Protein AF-A0A0B1T711-F1 (afdb_monomer_lite)

pLDDT: mean 72.17, std 12.18, range [35.22, 88.81]

Organism: Oesophagostomum dentatum (NCBI:txid61180)

Secondary structure (DSSP, 8-state):
----STHHHHHHHHHHHHHHHHHHHHHHHHTT-TT-TTSHHHHHHHHHHHHHHHHHHH-S--HH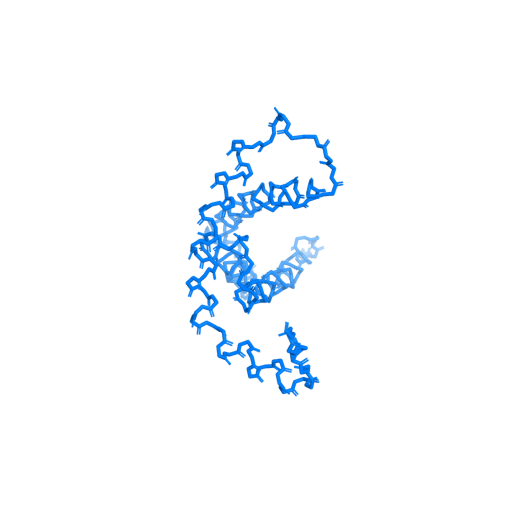HHHHHHHHHHHHHHHHHHHHHHHHHHGGGGS--TTSSTTHHHHHHHHHHHHHHHHHHHHHHHHHHHHHHTT-------

Structure (mmCIF, N/CA/C/O backbone):
data_AF-A0A0B1T711-F1
#
_entry.id   AF-A0A0B1T711-F1
#
loop_
_atom_site.group_PDB
_atom_site.id
_atom_site.type_symbol
_atom_site.label_atom_id
_atom_site.label_alt_id
_atom_site.label_comp_id
_atom_site.label_asym_id
_atom_site.label_entity_id
_atom_site.label_seq_id
_atom_site.pdbx_PDB_ins_code
_atom_site.Cartn_x
_atom_site.Cartn_y
_atom_site.Cartn_z
_atom_site.occupancy
_atom_site.B_iso_or_equiv
_atom_site.auth_seq_id
_atom_site.auth_comp_id
_atom_site.auth_asym_id
_atom_site.auth_atom_id
_atom_site.pdbx_PDB_model_num
ATOM 1 N N . MET A 1 1 ? 25.830 11.240 -26.027 1.00 40.38 1 MET A N 1
ATOM 2 C CA . MET A 1 1 ? 24.436 11.641 -25.734 1.00 40.38 1 MET A CA 1
ATOM 3 C C . MET A 1 1 ? 24.199 11.448 -24.248 1.00 40.38 1 MET A C 1
ATOM 5 O O . MET A 1 1 ? 24.183 10.312 -23.793 1.00 40.38 1 MET A O 1
ATOM 9 N N . GLY A 1 2 ? 24.139 12.541 -23.484 1.00 48.44 2 GLY A N 1
ATOM 10 C CA . GLY A 1 2 ? 23.921 12.488 -22.039 1.00 48.44 2 GLY A CA 1
ATOM 11 C C . GLY A 1 2 ? 22.526 11.953 -21.735 1.00 48.44 2 GLY A C 1
ATOM 12 O O . GLY A 1 2 ? 21.541 12.660 -21.916 1.00 48.44 2 GLY A O 1
ATOM 13 N N . GLN A 1 3 ? 22.443 10.701 -21.286 1.00 50.41 3 GLN A N 1
ATOM 14 C CA . GLN A 1 3 ? 21.246 10.102 -20.684 1.00 50.41 3 GLN A CA 1
ATOM 15 C C . GLN A 1 3 ? 21.008 10.672 -19.274 1.00 50.41 3 GLN A C 1
ATOM 17 O O . GLN A 1 3 ? 20.887 9.941 -18.300 1.00 50.41 3 GLN A O 1
ATOM 22 N N . SER A 1 4 ? 20.995 11.991 -19.141 1.00 52.28 4 SER A N 1
ATOM 23 C CA . SER A 1 4 ? 20.735 12.700 -17.890 1.00 52.28 4 SER A CA 1
ATOM 24 C C . SER A 1 4 ? 19.505 13.571 -18.102 1.00 52.28 4 SER A C 1
ATOM 26 O O . SER A 1 4 ? 19.595 14.789 -18.217 1.00 52.28 4 SER A O 1
ATOM 28 N N . GLY A 1 5 ? 18.360 12.907 -18.261 1.00 64.31 5 GLY A N 1
ATOM 29 C CA . GLY A 1 5 ? 17.042 13.537 -18.233 1.00 64.31 5 GLY A CA 1
ATOM 30 C C . GLY A 1 5 ? 16.379 13.362 -16.860 1.00 64.31 5 GLY A C 1
ATOM 31 O O . GLY A 1 5 ? 16.797 12.486 -16.099 1.00 64.31 5 GLY A O 1
ATOM 32 N N . PRO A 1 6 ? 15.313 14.126 -16.552 1.00 62.41 6 PRO A N 1
ATOM 33 C CA . PRO A 1 6 ? 14.578 14.029 -15.282 1.00 62.41 6 PRO A CA 1
ATOM 34 C C . PRO A 1 6 ? 14.023 12.620 -15.012 1.00 62.41 6 PRO A C 1
ATOM 36 O O . PRO A 1 6 ? 13.872 12.225 -13.861 1.00 62.41 6 PRO A O 1
ATOM 39 N N . LEU A 1 7 ? 13.812 11.827 -16.069 1.00 64.88 7 LEU A N 1
ATOM 40 C CA . LEU A 1 7 ? 13.369 10.434 -16.003 1.00 64.88 7 LEU A CA 1
ATOM 41 C C . LEU A 1 7 ? 14.304 9.543 -15.160 1.00 64.88 7 LEU A C 1
ATOM 43 O O . LEU A 1 7 ? 13.842 8.680 -14.425 1.00 64.88 7 LEU A O 1
ATOM 47 N N . TRP A 1 8 ? 15.618 9.793 -15.205 1.00 63.53 8 TRP A N 1
ATOM 48 C CA . TRP A 1 8 ? 16.607 9.030 -14.431 1.00 63.53 8 TRP A CA 1
ATOM 49 C C . TRP A 1 8 ? 16.580 9.354 -12.933 1.00 63.53 8 TRP A C 1
ATOM 51 O O . TRP A 1 8 ? 16.991 8.530 -12.122 1.00 63.53 8 TRP A O 1
ATOM 61 N N . SER A 1 9 ? 16.066 10.531 -12.561 1.00 71.62 9 SER A N 1
ATOM 62 C CA . SER A 1 9 ? 15.843 10.899 -11.161 1.00 71.62 9 SER A CA 1
ATOM 63 C C . SER A 1 9 ? 14.518 10.356 -10.618 1.00 71.62 9 SER A C 1
ATOM 65 O O . SER A 1 9 ? 14.360 10.283 -9.400 1.00 71.62 9 SER A O 1
ATOM 67 N N . LEU A 1 10 ? 13.568 9.984 -11.484 1.00 76.56 10 LEU A N 1
ATOM 68 C CA . LEU A 1 10 ? 12.248 9.509 -11.061 1.00 76.56 10 LEU A CA 1
ATOM 69 C C . LEU A 1 10 ? 12.288 8.090 -10.483 1.00 76.56 10 LEU A C 1
ATOM 71 O O . LEU A 1 10 ? 11.618 7.831 -9.493 1.00 76.56 10 LEU A O 1
ATOM 75 N N . TYR A 1 11 ? 13.094 7.185 -11.040 1.00 78.94 11 TYR A N 1
ATOM 76 C CA . TYR A 1 11 ? 13.183 5.798 -10.562 1.00 78.94 11 TYR A CA 1
ATOM 77 C C . TYR A 1 11 ? 13.665 5.637 -9.107 1.00 78.94 11 TYR A C 1
ATOM 79 O O . TYR A 1 11 ? 13.031 4.896 -8.355 1.00 78.94 11 TYR A O 1
ATOM 87 N N . PRO A 1 12 ? 14.731 6.322 -8.644 1.00 82.50 12 PRO A N 1
ATOM 88 C CA . PRO A 1 12 ? 15.103 6.272 -7.230 1.00 82.50 12 PRO A CA 1
ATOM 89 C C . PRO A 1 12 ? 14.068 6.957 -6.326 1.00 82.50 12 PRO A C 1
ATOM 91 O O . PRO A 1 12 ? 13.868 6.521 -5.196 1.00 82.50 12 PRO A O 1
ATOM 94 N N . LEU A 1 13 ? 13.368 7.987 -6.815 1.00 84.94 13 LEU A N 1
ATOM 95 C CA . LEU A 1 13 ? 12.259 8.603 -6.083 1.00 84.94 13 LEU A CA 1
ATOM 96 C C . LEU A 1 13 ? 11.086 7.619 -5.924 1.00 84.94 13 LEU A C 1
ATOM 98 O O . LEU A 1 13 ? 10.542 7.489 -4.829 1.00 84.94 13 LEU A O 1
ATOM 102 N N . LEU A 1 14 ? 10.744 6.886 -6.987 1.00 84.75 14 LEU A N 1
ATOM 103 C CA . LEU A 1 14 ? 9.729 5.833 -6.975 1.00 84.75 14 LEU A CA 1
ATOM 104 C C . LEU A 1 14 ? 10.069 4.749 -5.946 1.00 84.75 14 LEU A C 1
ATOM 106 O O . LEU A 1 14 ? 9.194 4.343 -5.189 1.00 84.75 14 LEU A O 1
ATOM 110 N N . ALA A 1 15 ? 11.339 4.340 -5.856 1.00 86.62 15 ALA A N 1
ATOM 111 C CA . ALA A 1 15 ? 11.790 3.380 -4.849 1.00 86.62 15 ALA A CA 1
ATOM 112 C C . ALA A 1 15 ? 11.538 3.881 -3.415 1.00 86.62 15 ALA A C 1
ATOM 114 O O . ALA A 1 15 ? 11.048 3.131 -2.573 1.00 86.62 15 ALA A O 1
ATOM 115 N N . ILE A 1 16 ? 11.840 5.155 -3.135 1.00 88.19 16 ILE A N 1
ATOM 116 C CA . ILE A 1 16 ? 11.613 5.760 -1.813 1.00 88.19 16 ILE A CA 1
ATOM 117 C C . ILE A 1 16 ? 10.116 5.797 -1.489 1.00 88.19 16 ILE A C 1
ATOM 119 O O . ILE A 1 16 ? 9.717 5.397 -0.398 1.00 88.19 16 ILE A O 1
ATOM 123 N N . ILE A 1 17 ? 9.283 6.236 -2.435 1.00 88.81 17 ILE A N 1
ATOM 124 C CA . ILE A 1 17 ? 7.828 6.307 -2.249 1.00 88.81 17 ILE A CA 1
ATOM 125 C C . ILE A 1 17 ? 7.250 4.908 -2.012 1.00 88.81 17 ILE A C 1
ATOM 127 O O . ILE A 1 17 ? 6.487 4.722 -1.067 1.00 88.81 17 ILE A O 1
ATOM 131 N N . ALA A 1 18 ? 7.666 3.917 -2.801 1.00 87.19 18 ALA A N 1
ATOM 132 C CA . ALA A 1 18 ? 7.218 2.536 -2.663 1.00 87.19 18 ALA A CA 1
ATOM 133 C C . ALA A 1 18 ? 7.655 1.907 -1.326 1.00 87.19 18 ALA A C 1
ATOM 135 O O . ALA A 1 18 ? 6.880 1.174 -0.712 1.00 87.19 18 ALA A O 1
ATOM 136 N N . LEU A 1 19 ? 8.854 2.236 -0.819 1.00 87.75 19 LEU A N 1
ATOM 137 C CA . LEU A 1 19 ? 9.275 1.858 0.537 1.00 87.75 19 LEU A CA 1
ATOM 138 C C . LEU A 1 19 ? 8.365 2.485 1.597 1.00 87.75 19 LEU A C 1
ATOM 140 O O . LEU A 1 19 ? 7.905 1.788 2.501 1.00 87.75 19 LEU A O 1
ATOM 144 N N . CYS A 1 20 ? 8.094 3.788 1.498 1.00 87.50 20 CYS A N 1
ATOM 145 C CA . CYS A 1 20 ? 7.203 4.475 2.429 1.00 87.50 20 CYS A CA 1
ATOM 146 C C . CYS A 1 20 ? 5.793 3.874 2.408 1.00 87.50 20 CYS A C 1
ATOM 148 O O . CYS A 1 20 ? 5.212 3.655 3.469 1.00 87.50 20 CYS A O 1
ATOM 150 N N . GLU A 1 21 ? 5.263 3.565 1.227 1.00 85.56 21 GLU A N 1
ATOM 151 C CA . GLU A 1 21 ? 3.955 2.934 1.063 1.00 85.56 21 GLU A CA 1
ATOM 152 C C . GLU A 1 21 ? 3.923 1.525 1.668 1.00 85.56 21 GLU A C 1
ATOM 154 O O . GLU A 1 21 ? 2.993 1.186 2.399 1.00 85.56 21 GLU A O 1
ATOM 159 N N . PHE A 1 22 ? 4.982 0.740 1.463 1.00 87.25 22 PHE A N 1
ATOM 160 C CA . PHE A 1 22 ? 5.132 -0.581 2.064 1.00 87.25 22 PHE A CA 1
ATOM 161 C C . PHE A 1 22 ? 5.135 -0.522 3.601 1.00 87.25 22 PHE A C 1
ATOM 163 O O . PHE A 1 22 ? 4.382 -1.252 4.249 1.00 87.25 22 PHE A O 1
ATOM 170 N N . PHE A 1 23 ? 5.920 0.381 4.203 1.00 85.75 23 PHE A N 1
ATOM 171 C CA . PHE A 1 23 ? 5.931 0.568 5.659 1.00 85.75 23 PHE A CA 1
ATOM 172 C C . PHE A 1 23 ? 4.597 1.092 6.188 1.00 85.75 23 PHE A C 1
ATOM 174 O O . PHE A 1 23 ? 4.123 0.618 7.220 1.00 85.75 23 PHE A O 1
ATOM 181 N N . CYS A 1 24 ? 3.966 2.028 5.476 1.00 82.81 24 CYS A N 1
ATOM 182 C CA . CYS A 1 24 ? 2.635 2.516 5.815 1.00 82.81 24 CYS A CA 1
ATOM 183 C C . CYS A 1 24 ? 1.621 1.363 5.815 1.00 82.81 24 CYS A C 1
ATOM 185 O O . CYS A 1 24 ? 0.826 1.241 6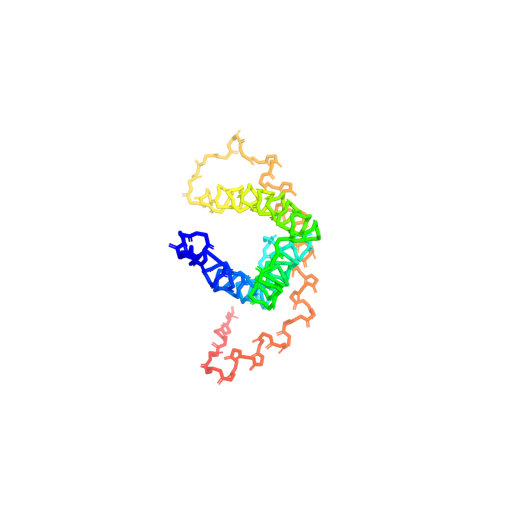.747 1.00 82.81 24 CYS A O 1
ATOM 187 N N . GLY A 1 25 ? 1.716 0.460 4.836 1.00 80.06 25 GLY A N 1
ATOM 188 C CA . GLY A 1 25 ? 0.922 -0.760 4.769 1.00 80.06 25 GLY A CA 1
ATOM 189 C C . GLY A 1 25 ? 1.141 -1.704 5.955 1.00 80.06 25 GLY A C 1
ATOM 190 O O . GLY A 1 25 ? 0.176 -2.189 6.545 1.00 80.06 25 GLY A O 1
ATOM 191 N N . ILE A 1 26 ? 2.396 -1.914 6.371 1.00 81.00 26 ILE A N 1
ATOM 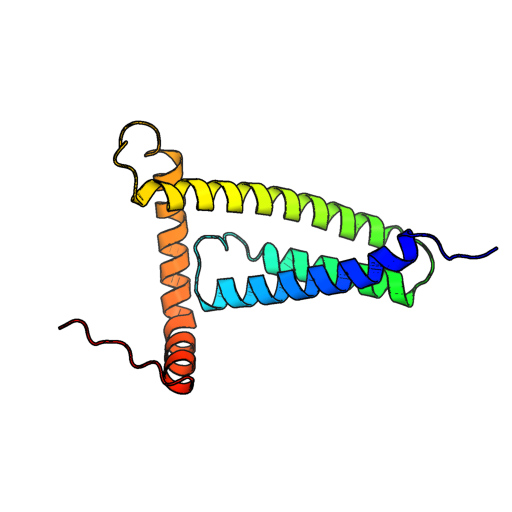192 C CA . ILE A 1 26 ? 2.721 -2.706 7.571 1.00 81.00 26 ILE A CA 1
ATOM 193 C C . ILE A 1 26 ? 2.115 -2.077 8.826 1.00 81.00 26 ILE A C 1
ATOM 195 O O . ILE A 1 26 ? 1.527 -2.784 9.639 1.00 81.00 26 ILE A O 1
ATOM 199 N N . VAL A 1 27 ? 2.243 -0.760 8.992 1.00 78.75 27 VAL A N 1
ATOM 200 C CA . VAL A 1 27 ? 1.675 -0.035 10.136 1.00 78.75 27 VAL A CA 1
ATOM 201 C C . VAL A 1 27 ? 0.152 -0.183 10.155 1.00 78.75 27 VAL A C 1
ATOM 203 O O . VAL A 1 27 ? -0.414 -0.500 11.196 1.00 78.75 27 VAL A O 1
ATOM 206 N N . HIS A 1 28 ? -0.516 -0.049 9.009 1.00 76.06 28 HIS A N 1
ATOM 207 C CA . HIS A 1 28 ? -1.966 -0.235 8.924 1.00 76.06 28 HIS A CA 1
ATOM 208 C C . HIS A 1 28 ? -2.406 -1.664 9.270 1.00 76.06 28 HIS A C 1
ATOM 210 O O . HIS A 1 28 ? -3.410 -1.818 9.965 1.00 76.06 28 HIS A O 1
ATOM 216 N N . LEU A 1 29 ? -1.650 -2.694 8.860 1.00 74.31 29 LEU A N 1
ATOM 217 C CA . LEU A 1 29 ? -1.886 -4.074 9.306 1.00 74.31 29 LEU A CA 1
ATOM 218 C C . LEU A 1 29 ? -1.672 -4.233 10.810 1.00 74.31 29 LEU A C 1
ATOM 220 O O . LEU A 1 29 ? -2.501 -4.830 11.489 1.00 74.31 29 LEU A O 1
ATOM 224 N N . LEU A 1 30 ? -0.572 -3.691 11.334 1.00 73.25 30 LEU A N 1
ATOM 225 C CA . LEU A 1 30 ? -0.237 -3.778 12.751 1.00 73.25 30 LEU A CA 1
ATOM 226 C C . LEU A 1 30 ? -1.259 -3.081 13.634 1.00 73.25 30 LEU A C 1
ATOM 228 O O . LEU A 1 30 ? -1.418 -3.515 14.762 1.00 73.25 30 LEU A O 1
ATOM 232 N N . PHE A 1 31 ? -1.940 -2.038 13.161 1.00 70.31 31 PHE A N 1
ATOM 233 C CA . PHE A 1 31 ? -2.995 -1.344 13.905 1.00 70.31 31 PHE A CA 1
ATOM 234 C C . PHE A 1 31 ? -4.417 -1.754 13.482 1.00 70.31 31 PHE A C 1
ATOM 236 O O . PHE A 1 31 ? -5.378 -1.210 14.017 1.00 70.31 31 PHE A O 1
ATOM 243 N N . CYS A 1 32 ? -4.562 -2.724 12.570 1.00 70.62 32 CYS A N 1
ATOM 244 C CA . CYS A 1 32 ? -5.845 -3.225 12.065 1.00 70.62 32 CYS A CA 1
ATOM 245 C C . CYS A 1 32 ? -6.811 -2.114 11.611 1.00 70.62 32 CYS A C 1
ATOM 247 O O . CYS A 1 32 ? -8.009 -2.162 11.896 1.00 70.62 32 CYS A O 1
ATOM 249 N N . LEU A 1 33 ? -6.294 -1.093 10.914 1.00 67.50 33 LEU A N 1
ATOM 250 C CA . LEU A 1 33 ? -7.127 0.008 10.428 1.00 67.50 33 LEU A CA 1
ATOM 251 C C . LEU A 1 33 ? -8.089 -0.463 9.316 1.00 67.50 33 LEU A C 1
ATOM 253 O O . LEU A 1 33 ? -7.717 -1.296 8.483 1.00 67.50 33 LEU A O 1
ATOM 257 N N . PRO A 1 34 ? -9.310 0.104 9.255 1.00 60.06 34 PRO A N 1
ATOM 258 C CA . PRO A 1 34 ? -10.369 -0.318 8.331 1.00 60.06 34 PRO A CA 1
ATOM 259 C C . PRO A 1 34 ? -10.017 -0.124 6.843 1.00 60.06 34 PRO A C 1
ATOM 261 O O . PRO A 1 34 ? -10.610 -0.779 5.986 1.00 60.06 34 PRO A O 1
ATOM 264 N N . LEU A 1 35 ? -9.010 0.699 6.537 1.00 54.91 35 LEU A N 1
ATOM 265 C CA . LEU A 1 35 ? -8.464 0.986 5.203 1.00 54.91 35 LEU A CA 1
ATOM 266 C C . LEU A 1 35 ? -7.919 -0.244 4.448 1.00 54.91 35 LEU A C 1
ATOM 268 O O . LEU A 1 35 ? -7.643 -0.173 3.249 1.00 54.91 35 LEU A O 1
ATOM 272 N N . TYR A 1 36 ? -7.737 -1.384 5.119 1.00 60.19 36 TYR A N 1
ATOM 273 C CA . TYR A 1 36 ? -6.986 -2.521 4.587 1.00 60.19 36 TYR A CA 1
ATOM 274 C C . TYR A 1 36 ? -7.821 -3.569 3.852 1.00 60.19 36 TYR A C 1
ATOM 276 O O . TYR A 1 36 ? -7.578 -4.767 3.984 1.00 60.19 36 TYR A O 1
ATOM 284 N N . PHE A 1 37 ? -8.793 -3.147 3.039 1.00 56.22 37 PHE A N 1
ATOM 285 C CA . PHE A 1 37 ? -9.769 -4.077 2.462 1.00 56.22 37 PHE A CA 1
ATOM 286 C C . PHE A 1 37 ? -9.173 -5.193 1.574 1.00 56.22 37 PHE A C 1
ATOM 288 O O . PHE A 1 37 ? -9.903 -6.107 1.222 1.00 56.22 37 PHE A O 1
ATOM 295 N N . LEU A 1 38 ? -7.879 -5.195 1.215 1.00 60.44 38 LEU A N 1
ATOM 296 C CA . LEU A 1 38 ? -7.309 -6.264 0.372 1.00 60.44 38 LEU A CA 1
ATOM 297 C C . LEU A 1 38 ? -5.769 -6.379 0.382 1.00 60.44 38 LEU A C 1
ATOM 299 O O . LEU A 1 38 ? -5.180 -6.853 -0.587 1.00 60.44 38 LEU A O 1
ATOM 303 N N . CYS A 1 39 ? -5.076 -5.886 1.415 1.00 69.19 39 CYS A N 1
ATOM 304 C CA . CYS A 1 39 ? -3.611 -5.726 1.366 1.00 69.19 39 CYS A CA 1
ATOM 305 C C . CYS A 1 39 ? -3.097 -4.877 0.187 1.00 69.19 39 CYS A C 1
ATOM 307 O O . CYS A 1 39 ? -1.914 -4.930 -0.149 1.00 69.19 39 CYS A O 1
ATOM 309 N N . LEU A 1 40 ? -3.973 -4.064 -0.417 1.00 73.56 40 LEU A N 1
ATOM 310 C CA . LEU A 1 40 ? -3.673 -3.241 -1.590 1.00 73.56 40 LEU A CA 1
ATOM 311 C C . LEU A 1 40 ? -2.436 -2.347 -1.413 1.00 73.56 40 LEU A C 1
ATOM 313 O O . LEU A 1 40 ? -1.624 -2.345 -2.333 1.00 73.56 40 LEU A O 1
ATOM 317 N N . PRO A 1 41 ? -2.216 -1.663 -0.271 1.00 75.31 41 PRO A N 1
ATOM 318 C CA . PRO A 1 41 ? -1.036 -0.806 -0.096 1.00 75.31 41 PRO A CA 1
ATOM 319 C C . PRO A 1 41 ? 0.267 -1.607 -0.081 1.00 75.31 41 PRO A C 1
ATOM 321 O O . PRO A 1 41 ? 1.272 -1.191 -0.648 1.00 75.31 41 PRO A O 1
ATOM 324 N N . LEU A 1 42 ? 0.247 -2.804 0.516 1.00 80.81 42 LEU A N 1
ATOM 325 C CA . LEU A 1 42 ? 1.394 -3.711 0.507 1.00 80.81 42 LEU A CA 1
ATOM 326 C C . LEU A 1 42 ? 1.688 -4.226 -0.898 1.00 80.81 42 LEU A C 1
ATOM 328 O O . LEU A 1 42 ? 2.841 -4.205 -1.318 1.00 80.81 42 LEU A O 1
ATOM 332 N N . PHE A 1 43 ? 0.665 -4.670 -1.632 1.00 84.06 43 PHE A N 1
ATOM 333 C CA . PHE A 1 43 ? 0.853 -5.125 -3.008 1.00 84.06 43 PHE A CA 1
ATOM 334 C C . PHE A 1 43 ? 1.353 -3.995 -3.907 1.00 84.06 4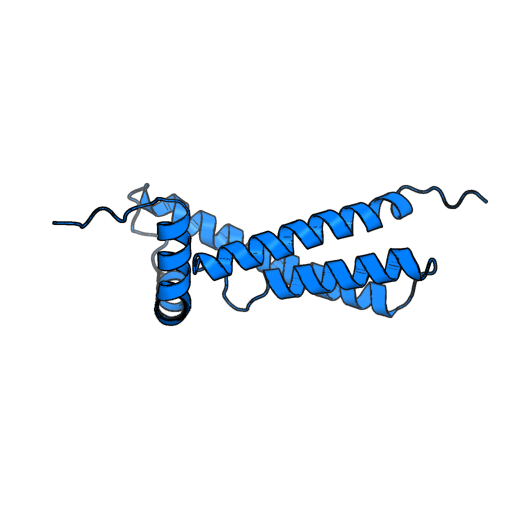3 PHE A C 1
ATOM 336 O O . PHE A 1 43 ? 2.287 -4.208 -4.673 1.00 84.06 43 PHE A O 1
ATOM 343 N N . ASN A 1 44 ? 0.795 -2.793 -3.774 1.00 84.44 44 ASN A N 1
ATOM 344 C CA . ASN A 1 44 ? 1.212 -1.628 -4.544 1.00 84.44 44 ASN A CA 1
ATOM 345 C C . ASN A 1 44 ? 2.661 -1.226 -4.228 1.00 84.44 44 ASN A C 1
ATOM 347 O O . ASN A 1 44 ? 3.469 -1.081 -5.144 1.00 84.44 44 ASN A O 1
ATOM 351 N N . GLY A 1 45 ? 3.030 -1.180 -2.943 1.00 85.00 45 GLY A N 1
ATOM 352 C CA . GLY A 1 45 ? 4.409 -0.948 -2.513 1.00 85.00 45 GLY A CA 1
ATOM 353 C C . GLY A 1 45 ? 5.382 -1.999 -3.057 1.00 85.00 45 GLY A C 1
ATOM 354 O O . GLY A 1 45 ? 6.434 -1.652 -3.587 1.00 85.00 45 GLY A O 1
ATOM 355 N N . VAL A 1 46 ? 5.031 -3.290 -3.016 1.00 88.31 46 VAL A N 1
ATOM 356 C CA . VAL A 1 46 ? 5.877 -4.367 -3.569 1.00 88.31 46 VAL A CA 1
ATOM 357 C C . VAL A 1 46 ? 6.032 -4.247 -5.088 1.00 88.31 46 VAL A C 1
ATOM 359 O O . VAL A 1 46 ? 7.148 -4.377 -5.592 1.00 88.31 46 VAL A O 1
ATOM 362 N N . LEU A 1 47 ? 4.949 -3.975 -5.823 1.00 86.94 47 LEU A N 1
ATOM 363 C CA . LEU A 1 47 ? 5.000 -3.784 -7.277 1.00 86.94 47 LEU A CA 1
ATOM 364 C C . LEU A 1 47 ? 5.844 -2.557 -7.653 1.00 86.94 47 LEU A C 1
ATOM 366 O O . LEU A 1 47 ? 6.665 -2.649 -8.565 1.00 86.94 47 LEU A O 1
ATOM 370 N N . GLY A 1 48 ? 5.713 -1.450 -6.915 1.00 85.00 48 GLY A N 1
ATOM 371 C CA . GLY A 1 48 ? 6.524 -0.244 -7.098 1.00 85.00 48 GLY A CA 1
ATOM 372 C C . GLY A 1 48 ? 8.010 -0.474 -6.809 1.00 85.00 48 GLY A C 1
ATOM 373 O O . GLY A 1 48 ? 8.868 -0.013 -7.563 1.00 85.00 48 GLY A O 1
ATOM 374 N N . LEU A 1 49 ? 8.338 -1.260 -5.776 1.00 86.44 49 LEU A N 1
ATOM 375 C CA . LEU A 1 49 ? 9.720 -1.659 -5.501 1.00 86.44 49 LEU A CA 1
ATOM 376 C C . LEU A 1 49 ? 10.281 -2.519 -6.629 1.00 86.44 49 LEU A C 1
ATOM 378 O O . LEU A 1 49 ? 11.370 -2.229 -7.120 1.00 86.44 49 LEU A O 1
ATOM 382 N N . LEU A 1 50 ? 9.534 -3.529 -7.080 1.00 86.38 50 LEU A N 1
ATOM 383 C CA . LEU A 1 50 ? 9.942 -4.386 -8.192 1.00 86.38 50 LEU A CA 1
ATOM 384 C C . LEU A 1 50 ? 10.189 -3.576 -9.465 1.00 86.38 50 LEU A C 1
ATOM 386 O O . LEU A 1 50 ? 11.235 -3.765 -10.080 1.00 86.38 50 LEU A O 1
ATOM 390 N N . ALA A 1 51 ? 9.289 -2.652 -9.814 1.00 84.12 51 ALA A N 1
ATOM 391 C CA . ALA A 1 51 ? 9.454 -1.748 -10.952 1.00 84.12 51 ALA A CA 1
ATOM 392 C C . ALA A 1 51 ? 10.715 -0.881 -10.800 1.00 84.12 51 ALA A C 1
ATOM 394 O O . ALA A 1 51 ? 11.569 -0.857 -11.685 1.00 84.12 51 ALA A O 1
ATOM 395 N N . SER A 1 52 ? 10.916 -0.261 -9.632 1.00 83.56 52 SER A N 1
ATOM 396 C CA . SER A 1 52 ? 12.089 0.584 -9.379 1.00 83.56 52 SER A CA 1
ATOM 397 C C . SER A 1 52 ? 13.418 -0.185 -9.447 1.00 83.56 52 SER A C 1
ATOM 399 O O . SER A 1 52 ? 14.379 0.295 -10.051 1.00 83.56 52 SER A O 1
ATOM 401 N N . PHE A 1 53 ? 13.480 -1.408 -8.907 1.00 84.00 53 PHE A N 1
ATOM 402 C CA . PHE A 1 53 ? 14.656 -2.269 -9.019 1.00 84.00 53 PHE A CA 1
ATOM 403 C C . PHE A 1 53 ? 14.903 -2.685 -10.469 1.00 84.00 53 PHE A C 1
ATOM 405 O O . PHE A 1 53 ? 16.043 -2.625 -10.934 1.00 84.00 53 PHE A O 1
ATOM 412 N N . HIS A 1 54 ? 13.849 -3.058 -11.200 1.00 82.88 54 HIS A N 1
ATOM 413 C CA . HIS A 1 54 ? 13.952 -3.392 -12.617 1.00 82.88 54 HIS A CA 1
ATOM 414 C C . HIS A 1 54 ? 14.524 -2.219 -13.423 1.00 82.88 54 HIS A C 1
ATOM 416 O O . HIS A 1 54 ? 15.478 -2.408 -14.179 1.00 82.88 54 HIS A O 1
ATOM 422 N N . ALA A 1 55 ? 14.016 -1.006 -13.206 1.00 77.31 55 ALA A N 1
ATOM 423 C CA . ALA A 1 55 ? 14.464 0.193 -13.900 1.00 77.31 55 ALA A CA 1
ATOM 424 C C . ALA A 1 55 ? 15.925 0.565 -13.582 1.00 77.31 55 ALA A C 1
ATOM 426 O O . ALA A 1 55 ? 16.690 0.913 -14.487 1.00 77.31 55 ALA A O 1
ATOM 427 N N . ILE A 1 56 ? 16.342 0.447 -12.314 1.00 78.00 56 ILE A N 1
ATOM 428 C CA . ILE A 1 56 ? 17.713 0.759 -11.877 1.00 78.00 56 ILE A CA 1
ATOM 429 C C . ILE A 1 56 ? 18.722 -0.245 -12.451 1.00 78.00 56 ILE A C 1
ATOM 431 O O . ILE A 1 56 ? 19.791 0.160 -12.915 1.00 78.00 56 ILE A O 1
ATOM 435 N N . PHE A 1 57 ? 18.400 -1.543 -12.441 1.00 77.62 57 PHE A N 1
ATOM 436 C CA . PHE A 1 57 ? 19.342 -2.586 -12.853 1.00 77.62 57 PHE A CA 1
ATOM 437 C C . PHE A 1 57 ? 19.380 -2.833 -14.364 1.00 77.62 57 PHE A C 1
ATOM 439 O O . PHE A 1 57 ? 20.452 -3.135 -14.888 1.00 77.62 57 PHE A O 1
ATOM 446 N N . LEU A 1 58 ? 18.261 -2.704 -15.085 1.00 69.31 58 LEU A N 1
ATOM 447 C CA . LEU A 1 58 ? 18.217 -3.093 -16.501 1.00 69.31 58 LEU A CA 1
ATOM 448 C C . LEU A 1 58 ? 18.534 -1.969 -17.489 1.00 69.31 58 LEU A C 1
ATOM 450 O O . LEU A 1 58 ? 18.757 -2.286 -18.654 1.00 69.31 58 LEU A O 1
ATOM 454 N N . ARG A 1 59 ? 18.627 -0.693 -17.070 1.00 66.94 59 ARG A N 1
ATOM 455 C CA . ARG A 1 59 ? 19.057 0.490 -17.873 1.00 66.94 59 ARG A CA 1
ATOM 456 C C . ARG A 1 59 ? 18.340 0.685 -19.232 1.00 66.94 59 ARG A C 1
ATOM 458 O O . ARG A 1 59 ? 18.618 1.658 -19.932 1.00 66.94 59 ARG A O 1
ATOM 465 N N . TYR A 1 60 ? 17.416 -0.197 -19.603 1.00 64.81 60 TYR A N 1
ATOM 466 C CA . TYR A 1 60 ? 16.711 -0.248 -20.873 1.00 64.81 60 TYR A CA 1
ATOM 467 C C . TYR A 1 60 ? 15.223 -0.523 -20.619 1.00 64.81 60 TYR A C 1
ATOM 469 O O . TYR A 1 60 ? 14.900 -1.425 -19.841 1.00 64.81 60 TYR A O 1
ATOM 477 N N . PRO A 1 61 ? 14.311 0.228 -21.261 1.00 65.31 61 PRO A N 1
ATOM 478 C CA . PRO A 1 61 ? 12.879 0.080 -21.039 1.00 65.31 61 PRO A CA 1
ATOM 479 C C . PRO A 1 61 ? 12.395 -1.296 -21.507 1.00 65.31 61 PRO A C 1
ATOM 481 O O . PRO A 1 61 ? 12.590 -1.682 -22.661 1.00 65.31 61 PRO A O 1
ATOM 484 N N . ASN A 1 62 ? 11.742 -2.030 -20.605 1.00 74.94 62 ASN A N 1
ATOM 485 C CA . ASN A 1 62 ? 11.158 -3.340 -20.877 1.00 74.94 62 ASN A CA 1
ATOM 486 C C . ASN A 1 62 ? 9.628 -3.283 -20.759 1.00 74.94 62 ASN A C 1
ATOM 488 O O . ASN A 1 62 ? 9.088 -2.545 -19.940 1.00 74.94 62 ASN A O 1
ATOM 492 N N . ARG A 1 63 ? 8.914 -4.110 -21.533 1.00 81.81 63 ARG A N 1
ATOM 493 C CA . ARG A 1 63 ? 7.439 -4.142 -21.516 1.00 81.81 63 ARG A CA 1
ATOM 494 C C . ARG A 1 63 ? 6.874 -4.521 -20.146 1.00 81.81 63 ARG A C 1
ATOM 496 O O . ARG A 1 63 ? 5.812 -4.038 -19.782 1.00 81.81 63 ARG A O 1
ATOM 503 N N . CYS A 1 64 ? 7.586 -5.354 -19.385 1.00 80.12 64 CYS A N 1
ATOM 504 C CA . CYS A 1 64 ? 7.174 -5.746 -18.036 1.00 80.12 64 CYS A CA 1
ATOM 505 C C . CYS A 1 64 ? 7.087 -4.556 -17.071 1.00 80.12 64 CYS A C 1
ATOM 507 O O . CYS A 1 64 ? 6.173 -4.521 -16.259 1.00 80.12 64 CYS A O 1
ATOM 509 N N . ASP A 1 65 ? 7.996 -3.586 -17.189 1.00 78.88 65 ASP A N 1
ATOM 510 C CA . ASP A 1 65 ? 8.030 -2.394 -16.331 1.00 78.88 65 ASP A CA 1
ATOM 511 C C . ASP A 1 65 ? 6.758 -1.554 -16.530 1.00 78.88 65 ASP A C 1
ATOM 513 O O . ASP A 1 65 ? 6.034 -1.251 -15.586 1.00 78.88 65 ASP A O 1
ATOM 517 N N . PHE A 1 66 ? 6.371 -1.360 -17.796 1.00 83.25 66 PHE A N 1
ATOM 518 C CA . PHE A 1 66 ? 5.129 -0.680 -18.161 1.00 83.25 66 PHE A CA 1
ATOM 519 C C . PHE A 1 66 ? 3.874 -1.359 -17.585 1.00 83.25 66 PHE A C 1
ATOM 521 O O . PHE A 1 66 ? 2.964 -0.680 -17.116 1.00 83.25 66 PHE A O 1
ATOM 528 N N . TYR A 1 67 ? 3.805 -2.696 -17.600 1.00 85.94 67 TYR A N 1
ATOM 529 C CA . TYR A 1 67 ? 2.669 -3.411 -17.005 1.00 85.94 67 TYR A CA 1
ATOM 530 C C . TYR A 1 67 ? 2.628 -3.271 -15.479 1.00 85.94 67 TYR A C 1
ATOM 532 O O . TYR A 1 67 ? 1.543 -3.110 -14.922 1.00 85.94 67 TYR A O 1
ATOM 540 N N . LEU A 1 68 ? 3.785 -3.319 -14.810 1.00 84.06 68 LEU A N 1
ATOM 541 C CA . LEU A 1 68 ? 3.879 -3.159 -13.357 1.00 84.06 68 LEU A CA 1
ATOM 542 C C . LEU A 1 68 ? 3.469 -1.746 -12.925 1.00 84.06 68 LEU A C 1
ATOM 544 O O . LEU A 1 68 ? 2.651 -1.613 -12.017 1.00 84.06 68 LEU A O 1
ATOM 548 N N . GLU A 1 69 ? 3.954 -0.709 -13.614 1.00 84.56 69 GLU A N 1
ATOM 549 C CA . GLU A 1 69 ? 3.549 0.678 -13.359 1.00 84.56 69 GLU A CA 1
ATOM 550 C C . GLU A 1 69 ? 2.063 0.909 -13.653 1.00 84.56 69 GLU A C 1
ATOM 552 O O . GLU A 1 69 ? 1.385 1.578 -12.877 1.00 84.56 69 GLU A O 1
ATOM 557 N N . PHE A 1 70 ? 1.519 0.335 -14.732 1.00 88.12 70 PHE A N 1
ATOM 558 C CA . PHE A 1 70 ? 0.101 0.490 -15.064 1.00 88.12 70 PHE A CA 1
ATOM 559 C C . PHE A 1 70 ? -0.811 -0.143 -14.007 1.00 88.12 70 PHE A C 1
ATOM 561 O O . PHE A 1 70 ? -1.764 0.488 -13.550 1.00 88.12 70 PHE A O 1
ATOM 568 N N . ILE A 1 71 ? -0.510 -1.377 -13.589 1.00 87.25 71 ILE A N 1
ATOM 569 C CA . ILE A 1 71 ? -1.262 -2.054 -12.526 1.00 87.25 71 ILE A CA 1
ATOM 570 C C . ILE A 1 71 ? -1.132 -1.267 -11.218 1.00 87.25 71 ILE A C 1
ATOM 572 O O . ILE A 1 71 ? -2.150 -1.012 -10.576 1.00 87.25 71 ILE A O 1
ATOM 576 N N . GLY A 1 72 ? 0.083 -0.818 -10.883 1.00 85.06 72 GLY A N 1
ATOM 577 C CA . GLY A 1 72 ? 0.361 0.011 -9.709 1.00 85.06 72 GLY A CA 1
ATOM 578 C C . GLY A 1 72 ? -0.406 1.338 -9.709 1.00 85.06 72 GLY A C 1
ATOM 579 O O . GLY A 1 72 ? -0.962 1.754 -8.692 1.00 85.06 72 GLY A O 1
ATOM 580 N N . ALA A 1 73 ? -0.527 1.993 -10.863 1.00 86.88 73 ALA A N 1
ATOM 581 C CA . ALA A 1 73 ? -1.294 3.226 -11.008 1.00 86.88 73 ALA A CA 1
ATOM 582 C C . ALA A 1 73 ? -2.797 2.990 -10.790 1.00 86.88 73 ALA A C 1
ATOM 584 O O . ALA A 1 73 ? -3.453 3.768 -10.095 1.00 86.88 73 ALA A O 1
ATOM 585 N N . VAL A 1 74 ? -3.343 1.895 -11.331 1.00 88.81 74 VAL A N 1
ATOM 586 C CA . VAL A 1 74 ? -4.752 1.524 -11.131 1.00 88.81 74 VAL A CA 1
ATOM 587 C C . VAL A 1 74 ? -5.028 1.181 -9.663 1.00 88.81 74 VAL A C 1
ATOM 589 O O . VAL A 1 74 ? -6.024 1.652 -9.111 1.00 88.81 74 VAL A O 1
ATOM 592 N N . SER A 1 75 ? -4.150 0.426 -8.992 1.00 84.88 75 SER A N 1
ATOM 593 C CA . SER A 1 75 ? -4.298 0.145 -7.556 1.00 84.88 75 SER A CA 1
ATOM 594 C C . SER A 1 75 ? -4.173 1.401 -6.700 1.00 84.88 75 SER A C 1
ATOM 596 O O . SER A 1 75 ? -4.996 1.598 -5.805 1.00 84.88 75 SER A O 1
ATOM 598 N N . SER A 1 76 ? -3.219 2.284 -7.009 1.00 84.06 76 SER A N 1
ATOM 599 C CA . SER A 1 76 ? -3.057 3.585 -6.342 1.00 84.06 76 SER A CA 1
ATOM 600 C C . SER A 1 76 ? -4.316 4.442 -6.457 1.00 84.06 76 SER A C 1
ATOM 602 O O . SER A 1 76 ? -4.741 5.064 -5.487 1.00 84.06 76 SER A O 1
ATOM 604 N N . PHE A 1 77 ? -4.950 4.449 -7.633 1.00 87.06 77 PHE A N 1
ATOM 605 C CA . PHE A 1 77 ? -6.190 5.184 -7.867 1.00 87.06 77 PHE A CA 1
ATOM 606 C C . PHE A 1 77 ? -7.321 4.667 -6.972 1.00 87.06 77 PHE A C 1
ATOM 608 O O . PHE A 1 77 ? -7.948 5.444 -6.256 1.00 87.06 77 PHE A O 1
ATOM 615 N N . VAL A 1 78 ? -7.547 3.351 -6.936 1.00 84.31 78 VAL A N 1
ATOM 616 C CA . VAL A 1 78 ? -8.563 2.741 -6.059 1.00 84.31 78 VAL A CA 1
ATOM 617 C C . VAL A 1 78 ? -8.264 3.019 -4.582 1.00 84.31 78 VAL A C 1
ATOM 619 O O . VAL A 1 78 ? -9.175 3.336 -3.810 1.00 84.31 78 VAL A O 1
ATOM 622 N N . PHE A 1 79 ? -6.991 2.946 -4.189 1.00 80.62 79 PHE A N 1
ATOM 623 C CA . PHE A 1 79 ? -6.552 3.252 -2.832 1.00 80.62 79 PHE A CA 1
ATOM 624 C C . PHE A 1 79 ? -6.837 4.709 -2.448 1.00 80.62 79 PHE A C 1
ATOM 626 O O . PHE A 1 79 ? -7.359 4.968 -1.364 1.00 80.62 79 PHE A O 1
ATOM 633 N N . PHE A 1 80 ? -6.591 5.654 -3.356 1.00 83.56 80 PHE A N 1
ATOM 634 C CA . PHE A 1 80 ? -6.866 7.071 -3.137 1.00 83.56 80 PHE A CA 1
ATOM 635 C C . PHE A 1 80 ? -8.351 7.340 -2.856 1.00 83.56 80 PHE A C 1
ATOM 637 O O . PHE A 1 80 ? -8.678 7.985 -1.862 1.00 83.56 80 PHE A O 1
ATOM 644 N N . PHE A 1 81 ? -9.264 6.790 -3.665 1.00 82.75 81 PHE A N 1
ATOM 645 C CA . PHE A 1 81 ? -10.706 6.941 -3.416 1.00 82.75 81 PHE A CA 1
ATOM 646 C C . PHE A 1 81 ? -11.152 6.272 -2.118 1.00 82.75 81 PHE A C 1
ATOM 648 O O . PHE A 1 81 ? -11.997 6.816 -1.407 1.00 82.75 81 PHE A O 1
ATOM 655 N N . SER A 1 82 ? -10.568 5.122 -1.785 1.00 78.31 82 SER A N 1
ATOM 656 C CA . SER A 1 82 ? -10.869 4.418 -0.535 1.00 78.31 82 SER A CA 1
ATOM 657 C C . SER A 1 82 ? -10.439 5.243 0.684 1.00 78.31 82 SER A C 1
ATOM 659 O O . SER A 1 82 ? -11.216 5.407 1.621 1.00 78.31 82 SER A O 1
ATOM 661 N N . SER A 1 83 ? -9.245 5.842 0.634 1.00 77.88 83 SER A N 1
ATOM 662 C CA . SER A 1 83 ? -8.717 6.720 1.685 1.00 77.88 83 SER A CA 1
ATOM 663 C C . SER A 1 83 ? -9.514 8.022 1.829 1.00 77.88 83 SER A C 1
ATOM 665 O O . SER A 1 83 ? -9.820 8.449 2.945 1.00 77.88 83 SER A O 1
ATOM 667 N N . LEU A 1 84 ? -9.936 8.630 0.712 1.00 79.44 84 LEU A N 1
ATOM 668 C CA . LEU A 1 84 ? -10.831 9.790 0.735 1.00 79.44 84 LEU A CA 1
ATOM 669 C C . LEU A 1 84 ? -12.178 9.454 1.376 1.00 79.44 84 LEU A C 1
ATOM 671 O O . LEU A 1 84 ? -12.674 10.223 2.199 1.00 79.44 84 LEU A O 1
ATOM 675 N N . MET A 1 85 ? -12.759 8.308 1.016 1.00 76.06 85 MET A N 1
ATOM 676 C CA . MET A 1 85 ? -14.031 7.868 1.579 1.00 76.06 85 MET A CA 1
ATOM 677 C C . MET A 1 85 ? -13.912 7.606 3.082 1.00 76.06 85 MET A C 1
ATOM 679 O O . MET A 1 85 ? -14.779 8.039 3.836 1.00 76.06 85 MET A O 1
ATOM 683 N N . GLU A 1 86 ? -12.821 6.989 3.541 1.00 71.88 86 GLU A N 1
ATOM 684 C CA . GLU A 1 86 ? -12.571 6.818 4.973 1.00 71.88 86 GLU A CA 1
ATOM 685 C C . GLU A 1 86 ? -12.402 8.160 5.685 1.00 71.88 86 GLU A C 1
ATOM 687 O O . GLU A 1 86 ? -13.077 8.403 6.678 1.00 71.88 86 GLU A O 1
ATOM 692 N N . THR A 1 87 ? -11.577 9.065 5.156 1.00 75.31 87 THR A N 1
ATOM 693 C CA . THR A 1 87 ? -11.364 10.391 5.757 1.00 75.31 87 THR A CA 1
ATOM 694 C C . THR A 1 87 ? -12.684 11.158 5.880 1.00 75.31 87 THR A C 1
ATOM 696 O O . THR A 1 87 ? -12.952 11.788 6.901 1.00 75.31 87 THR A O 1
ATOM 699 N N . TYR A 1 88 ? -13.550 11.056 4.869 1.00 75.00 88 TYR A N 1
ATOM 700 C CA . TYR A 1 88 ? -14.870 11.682 4.856 1.00 75.00 88 TYR A CA 1
ATOM 701 C C . TYR A 1 88 ? -15.869 11.041 5.830 1.00 75.00 88 TYR A C 1
ATOM 703 O O . TYR A 1 88 ? -16.728 11.739 6.373 1.00 75.00 88 TYR A O 1
ATOM 711 N N . CYS A 1 89 ? -15.769 9.729 6.053 1.00 72.06 89 CYS A N 1
ATOM 712 C CA . CYS A 1 89 ? -16.587 9.009 7.028 1.00 72.06 89 CYS A CA 1
ATOM 713 C C . CYS A 1 89 ? -16.066 9.168 8.468 1.00 72.06 89 CYS A C 1
ATOM 715 O O . CYS A 1 89 ? -16.863 9.152 9.400 1.00 72.06 89 CYS A O 1
ATOM 717 N N . VAL A 1 90 ? -14.753 9.334 8.668 1.00 67.06 90 VAL A N 1
ATOM 718 C CA . VAL A 1 90 ? -14.125 9.539 9.985 1.00 67.06 90 VAL A CA 1
ATOM 719 C C . VAL A 1 90 ? -14.257 10.992 10.446 1.00 67.06 90 VAL A C 1
ATOM 721 O O . VAL A 1 90 ? -14.539 11.238 11.617 1.00 67.06 90 VAL A O 1
ATOM 724 N N . GLY A 1 91 ? -14.104 11.961 9.538 1.00 59.16 91 GLY A N 1
ATOM 725 C CA . GLY A 1 91 ? -14.217 13.390 9.851 1.00 59.16 91 GLY A CA 1
ATOM 726 C C . GLY A 1 91 ? -15.612 13.828 10.313 1.00 59.16 91 GLY A C 1
ATOM 727 O O . GLY A 1 91 ? -15.733 14.841 10.992 1.00 59.16 91 GLY A O 1
ATOM 728 N N . ASP A 1 92 ? -16.649 13.050 9.999 1.00 54.00 92 ASP A N 1
ATOM 729 C CA . ASP A 1 92 ? -18.050 13.376 10.296 1.00 54.00 92 ASP A CA 1
ATOM 730 C C . ASP A 1 92 ? -18.538 12.873 11.662 1.00 54.00 92 ASP A C 1
ATOM 732 O O . ASP A 1 92 ? -19.627 13.229 12.086 1.00 54.00 92 ASP A O 1
ATOM 736 N N . PHE A 1 93 ? -17.736 12.096 12.405 1.00 51.69 93 PHE A N 1
ATOM 737 C CA . PHE A 1 93 ? -18.096 11.709 13.781 1.00 51.69 93 PHE A CA 1
ATOM 738 C C . PHE A 1 93 ? -18.172 12.908 14.749 1.00 51.69 93 PHE A C 1
ATOM 740 O O . PHE A 1 93 ? -18.653 12.744 15.868 1.00 51.69 93 PHE A O 1
ATOM 747 N N . ASN A 1 94 ? -17.700 14.091 14.334 1.00 50.66 94 ASN A N 1
ATOM 748 C CA . ASN A 1 94 ? -17.758 15.333 15.107 1.00 50.66 94 ASN A CA 1
ATOM 749 C C . ASN A 1 94 ? -18.880 16.296 14.681 1.00 50.66 94 ASN A C 1
ATOM 751 O O . ASN A 1 94 ? -19.162 17.221 15.440 1.00 50.66 94 ASN A O 1
ATOM 755 N N . ASP A 1 95 ? -19.518 16.107 13.521 1.00 49.78 95 ASP A N 1
ATOM 756 C CA . ASP A 1 95 ? -20.559 17.013 13.024 1.00 49.78 95 ASP A CA 1
ATOM 757 C C . ASP A 1 95 ? -21.914 16.298 12.995 1.00 49.78 95 ASP A C 1
ATOM 759 O O . ASP A 1 95 ? -22.153 15.348 12.255 1.00 49.78 95 ASP A O 1
ATOM 763 N N . VAL A 1 96 ? -22.805 16.761 13.869 1.00 52.06 96 VAL A N 1
ATOM 764 C CA . VAL A 1 96 ? -24.151 16.240 14.122 1.00 52.06 96 VAL A CA 1
ATOM 765 C C . VAL A 1 96 ? -25.062 16.568 12.934 1.00 52.06 96 VAL A C 1
ATOM 767 O O . VAL A 1 96 ? -25.898 17.465 13.011 1.00 52.06 96 VAL A O 1
ATOM 770 N N . ASN A 1 97 ? -24.894 15.892 11.798 1.00 47.25 97 ASN A N 1
ATOM 771 C CA . ASN A 1 97 ? -25.832 16.010 10.681 1.00 47.25 97 ASN A CA 1
ATOM 772 C C . ASN A 1 97 ? -26.205 14.625 10.132 1.00 47.25 97 ASN A C 1
ATOM 774 O O . ASN A 1 97 ? -25.820 14.211 9.040 1.00 47.25 97 ASN A O 1
ATOM 778 N N . GLU A 1 98 ?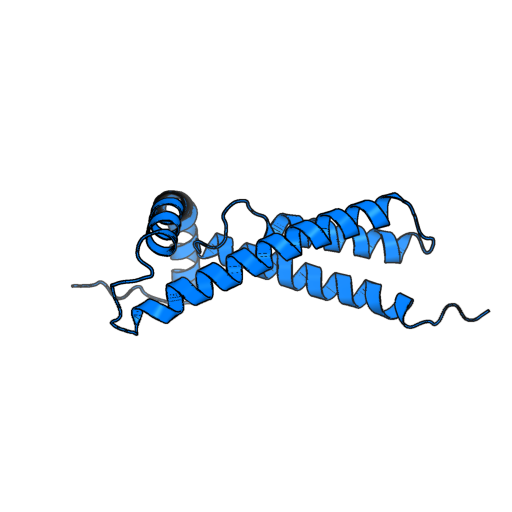 -26.993 13.917 10.943 1.00 53.22 98 GLU A N 1
ATOM 779 C CA . GLU A 1 98 ? -27.379 12.501 10.843 1.00 53.22 98 GLU A CA 1
ATOM 780 C C . GLU A 1 98 ? -28.105 12.081 9.545 1.00 53.22 98 GLU A C 1
ATOM 782 O O . GLU A 1 98 ? -28.302 10.896 9.316 1.00 53.22 98 GLU A O 1
ATOM 787 N N . ASN A 1 99 ? -28.484 12.987 8.639 1.00 53.50 99 ASN A N 1
ATOM 788 C CA . ASN A 1 99 ? -29.549 12.671 7.674 1.00 53.50 99 ASN A CA 1
ATOM 789 C C . ASN A 1 99 ? -29.125 12.367 6.221 1.00 53.50 99 ASN A C 1
ATOM 791 O O . ASN A 1 99 ? -29.997 12.072 5.407 1.00 53.50 99 ASN A O 1
ATOM 795 N N . ILE A 1 100 ? -27.835 12.417 5.845 1.00 52.50 100 ILE A N 1
ATOM 796 C CA . ILE A 1 100 ? -27.413 12.157 4.439 1.00 52.50 100 ILE A CA 1
ATOM 797 C C . ILE A 1 100 ? -26.268 11.123 4.290 1.00 52.50 100 ILE A C 1
ATOM 799 O O . ILE A 1 100 ? -26.031 10.626 3.189 1.00 52.50 100 ILE A O 1
ATOM 803 N N . LYS A 1 101 ? -25.593 10.690 5.368 1.00 53.28 101 LYS A N 1
ATOM 804 C CA . LYS A 1 101 ? -24.403 9.803 5.275 1.00 53.28 101 LYS A CA 1
ATOM 805 C C . LYS A 1 101 ? -24.562 8.367 5.778 1.00 53.28 101 LYS A C 1
ATOM 807 O O . LYS A 1 101 ? -23.643 7.560 5.602 1.00 53.28 101 LYS A O 1
ATOM 812 N N . GLU A 1 102 ? -25.710 8.009 6.342 1.00 58.94 102 GLU A N 1
ATOM 813 C CA . GLU A 1 102 ? -25.898 6.716 7.013 1.00 58.94 102 GLU A CA 1
ATOM 814 C C . GLU A 1 102 ? -25.906 5.494 6.084 1.00 58.94 102 GLU A C 1
ATOM 816 O O . GLU A 1 102 ? -25.754 4.386 6.563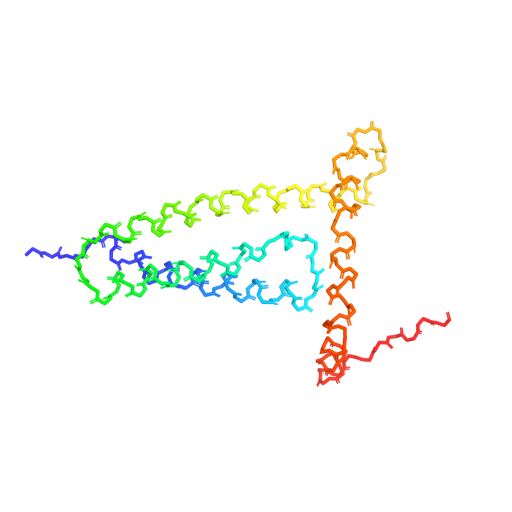 1.00 58.94 102 GLU A O 1
ATOM 821 N N . GLY A 1 103 ? -26.021 5.623 4.760 1.00 61.47 103 GLY A N 1
ATOM 822 C CA . GLY A 1 103 ? -25.980 4.444 3.881 1.00 61.47 103 GLY A CA 1
ATOM 823 C C . GLY A 1 103 ? -24.559 3.925 3.633 1.00 61.47 103 GLY A C 1
ATOM 824 O O . GLY A 1 103 ? -24.220 2.775 3.921 1.00 61.47 103 GLY A O 1
ATOM 825 N N . VAL A 1 104 ? -23.710 4.791 3.072 1.00 66.38 104 VAL A N 1
ATOM 826 C CA . VAL A 1 104 ? -22.393 4.401 2.542 1.00 66.38 104 VAL A CA 1
ATOM 827 C C . VAL A 1 104 ? -21.361 4.262 3.657 1.00 66.38 104 VAL A C 1
ATOM 829 O O . VAL A 1 104 ? -20.670 3.248 3.712 1.00 66.38 104 VAL A O 1
ATOM 832 N N . CYS A 1 105 ? -21.289 5.224 4.583 1.00 71.06 105 CYS A N 1
ATOM 833 C CA . CYS A 1 105 ? -20.334 5.162 5.691 1.00 71.06 105 CYS A CA 1
ATOM 834 C C . CYS A 1 105 ? -20.694 4.061 6.696 1.00 71.06 105 CYS A C 1
ATOM 836 O O . CYS A 1 105 ? -19.803 3.362 7.174 1.00 71.06 105 CYS A O 1
ATOM 838 N N . TYR A 1 106 ? -21.984 3.847 6.974 1.00 69.19 106 TYR A N 1
ATOM 839 C CA . TYR A 1 106 ? -22.426 2.753 7.843 1.00 69.19 106 TYR A CA 1
ATOM 840 C C . TYR A 1 106 ? -22.198 1.389 7.191 1.00 69.19 106 TYR A C 1
ATOM 842 O O . TYR A 1 106 ? -21.672 0.490 7.836 1.00 69.19 106 TYR A O 1
ATOM 850 N N . GLY A 1 107 ? -22.526 1.234 5.901 1.00 67.75 107 GLY A N 1
ATOM 851 C CA . GLY A 1 107 ? -22.276 -0.004 5.163 1.00 67.75 107 GLY A CA 1
ATOM 852 C C . GLY A 1 107 ? -20.785 -0.339 5.057 1.00 67.75 107 GLY A C 1
ATOM 853 O O . GLY A 1 107 ? -20.402 -1.498 5.222 1.00 67.75 107 GLY A O 1
ATOM 854 N N . LEU A 1 108 ? -19.936 0.672 4.838 1.00 68.25 108 LEU A N 1
ATOM 855 C CA . LEU A 1 108 ? -18.482 0.515 4.838 1.00 68.25 108 LEU A CA 1
ATOM 856 C C . LEU A 1 108 ? -17.979 0.117 6.229 1.00 68.25 108 LEU A C 1
ATOM 858 O O . LEU A 1 108 ? -17.293 -0.893 6.343 1.00 68.25 108 LEU A O 1
ATOM 862 N N . LYS A 1 109 ? -18.383 0.848 7.278 1.00 68.44 109 LYS A N 1
ATOM 863 C CA . LYS A 1 109 ? -18.029 0.572 8.679 1.00 68.44 109 LYS A CA 1
ATOM 864 C C . LYS A 1 109 ? -18.456 -0.827 9.110 1.00 68.44 109 LYS A C 1
ATOM 866 O O . LYS A 1 109 ? -17.675 -1.543 9.720 1.00 68.44 109 LYS A O 1
ATOM 871 N N . TYR A 1 110 ? -19.676 -1.236 8.778 1.00 65.88 110 TYR A N 1
ATOM 872 C CA . TYR A 1 110 ? -20.195 -2.558 9.117 1.00 65.88 110 TYR A CA 1
ATOM 873 C C . TYR A 1 110 ? -19.415 -3.680 8.419 1.00 65.88 110 TYR A C 1
ATOM 875 O O . TYR A 1 110 ? -19.205 -4.739 8.997 1.00 65.88 110 TYR A O 1
ATOM 883 N N . ARG A 1 111 ? -18.932 -3.459 7.190 1.00 66.94 111 ARG A N 1
ATOM 884 C CA . ARG A 1 111 ? -18.093 -4.444 6.488 1.00 66.94 111 ARG A CA 1
ATOM 885 C C . ARG A 1 111 ? -16.653 -4.468 6.985 1.00 66.94 111 ARG A C 1
ATOM 887 O O . ARG A 1 111 ? -16.030 -5.524 6.963 1.00 66.94 111 ARG A O 1
ATOM 894 N N . THR A 1 112 ? -16.106 -3.329 7.400 1.00 67.06 112 THR A N 1
ATOM 895 C CA . THR A 1 112 ? -14.733 -3.260 7.909 1.00 67.06 112 THR A CA 1
ATOM 896 C C . THR A 1 112 ? -14.620 -3.687 9.364 1.00 67.06 112 THR A C 1
ATOM 898 O O . THR A 1 112 ? -13.575 -4.220 9.723 1.00 67.06 112 THR A O 1
ATOM 901 N N . ILE A 1 113 ? -15.667 -3.542 10.185 1.00 68.50 113 ILE A N 1
ATOM 902 C CA . ILE A 1 113 ? -15.611 -3.890 11.613 1.00 68.50 113 ILE A CA 1
ATOM 903 C C . ILE A 1 113 ? -15.349 -5.383 11.836 1.00 68.50 113 ILE A C 1
ATOM 905 O O . ILE A 1 113 ? -14.479 -5.719 12.625 1.00 68.50 113 ILE A O 1
ATOM 909 N N . THR A 1 114 ? -15.988 -6.277 11.075 1.00 67.19 114 THR A N 1
ATOM 910 C CA . THR A 1 114 ? -15.787 -7.732 11.209 1.00 67.19 114 THR A CA 1
ATOM 911 C C . THR A 1 114 ? -14.374 -8.161 10.801 1.00 67.19 114 THR A C 1
ATOM 913 O O . THR A 1 114 ? -13.762 -9.030 11.426 1.00 67.19 114 THR A O 1
ATOM 916 N N . THR A 1 115 ? -13.821 -7.532 9.760 1.00 67.19 115 THR A N 1
ATOM 917 C CA . THR A 1 115 ? -12.443 -7.777 9.310 1.00 67.19 115 THR A CA 1
ATOM 918 C C . THR A 1 115 ? -11.429 -7.203 10.298 1.00 67.19 115 THR A C 1
ATOM 920 O O . THR A 1 115 ? -10.415 -7.840 10.578 1.00 67.19 115 THR A O 1
ATOM 923 N N . ALA A 1 116 ? -11.710 -6.022 10.855 1.00 69.69 116 ALA A N 1
ATOM 924 C CA . ALA A 1 116 ? -10.889 -5.401 11.886 1.00 69.69 116 ALA A CA 1
ATOM 925 C C . ALA A 1 116 ? -10.891 -6.237 13.172 1.00 69.69 116 ALA A C 1
ATOM 927 O O . ALA A 1 116 ? -9.816 -6.491 13.698 1.00 69.69 116 ALA A O 1
ATOM 928 N N . GLU A 1 117 ? -12.046 -6.743 13.615 1.00 71.00 117 GLU A N 1
ATOM 929 C CA . GLU A 1 117 ? -12.170 -7.653 14.764 1.00 71.00 117 GLU A CA 1
ATOM 930 C C . GLU A 1 117 ? -11.333 -8.923 14.565 1.00 71.00 117 GLU A C 1
ATOM 932 O O . GLU A 1 117 ? -10.503 -9.264 15.406 1.00 71.00 117 GLU A O 1
ATOM 937 N N . SER A 1 118 ? -11.447 -9.559 13.396 1.00 73.62 118 SER A N 1
ATOM 938 C CA . SER A 1 118 ? -10.644 -10.744 13.058 1.00 73.62 118 SER A CA 1
ATOM 939 C C . SER A 1 118 ? -9.136 -10.445 13.047 1.00 73.62 118 SER A C 1
ATOM 941 O O . SER A 1 118 ? -8.321 -11.264 13.475 1.00 73.62 118 SER A O 1
ATOM 943 N N . CYS A 1 119 ? -8.749 -9.260 12.568 1.00 74.38 119 CYS A N 1
ATOM 944 C CA . CYS A 1 119 ? -7.366 -8.791 12.598 1.00 74.38 119 CYS A CA 1
ATOM 945 C C . CYS A 1 119 ? -6.892 -8.544 14.035 1.00 74.38 119 CYS A C 1
ATOM 947 O O . CYS A 1 119 ? -5.796 -8.975 14.389 1.00 74.38 119 CYS A O 1
ATOM 949 N N . THR A 1 120 ? -7.707 -7.906 14.880 1.00 72.88 120 THR A N 1
ATOM 950 C CA . THR A 1 120 ? -7.370 -7.662 16.287 1.00 72.88 120 THR A CA 1
ATOM 951 C C . THR A 1 120 ? -7.300 -8.949 17.094 1.00 72.88 120 THR A C 1
ATOM 953 O O . THR A 1 120 ? -6.457 -9.049 17.977 1.00 72.88 120 THR A O 1
ATOM 956 N N . ASP A 1 121 ? -8.092 -9.967 16.764 1.00 74.38 121 ASP A N 1
ATOM 957 C CA . ASP A 1 121 ? -8.006 -11.270 17.424 1.00 74.38 121 ASP A CA 1
ATOM 958 C C . ASP A 1 121 ? -6.688 -11.987 17.090 1.00 74.38 121 ASP A C 1
ATOM 960 O O . ASP A 1 121 ? -6.076 -12.615 17.956 1.00 74.38 121 ASP A O 1
ATOM 964 N N . PHE A 1 122 ? -6.201 -11.856 15.851 1.00 73.81 122 PHE A N 1
ATOM 965 C CA . PHE A 1 122 ? -4.950 -12.484 15.419 1.00 73.81 122 PHE A CA 1
ATOM 966 C C . PHE A 1 122 ? -3.697 -11.687 15.821 1.00 73.81 122 PHE A C 1
ATOM 968 O O . PHE A 1 122 ? -2.726 -12.255 16.324 1.00 73.81 122 PHE A O 1
ATOM 975 N N . LEU A 1 123 ? -3.696 -10.369 15.601 1.00 73.12 123 LEU A N 1
ATOM 976 C CA . LEU A 1 123 ? -2.557 -9.488 15.875 1.00 73.12 123 LEU A CA 1
ATOM 977 C C . LEU A 1 123 ? -2.586 -8.864 17.272 1.00 73.12 123 LEU A C 1
ATOM 979 O O . LEU A 1 123 ? -1.559 -8.341 17.700 1.00 73.12 123 LEU A O 1
ATOM 983 N N . GLY A 1 124 ? -3.686 -8.953 18.017 1.00 71.12 124 GLY A N 1
ATOM 984 C CA . GLY A 1 124 ? -3.830 -8.401 19.369 1.00 71.12 124 GLY A CA 1
ATOM 985 C C . GLY A 1 124 ? -2.710 -8.796 20.339 1.00 71.12 124 GLY A C 1
ATOM 986 O O . GLY A 1 124 ? -2.146 -7.917 20.994 1.00 71.12 124 GLY A O 1
ATOM 987 N N . PRO A 1 125 ? -2.284 -10.072 20.407 1.00 75.31 125 PRO A N 1
ATOM 988 C CA . PRO A 1 125 ? -1.147 -10.475 21.239 1.00 75.31 125 PRO A CA 1
ATOM 989 C C . PRO A 1 125 ? 0.176 -9.806 20.818 1.00 75.31 125 PRO A C 1
ATOM 991 O O . PRO A 1 125 ? 1.000 -9.429 21.657 1.00 75.31 125 PRO A O 1
ATOM 994 N N . VAL A 1 126 ? 0.376 -9.611 19.512 1.00 73.56 126 VAL A N 1
ATOM 995 C CA . VAL A 1 126 ? 1.570 -8.960 18.949 1.00 73.56 126 VAL A CA 1
ATOM 996 C C . VAL A 1 126 ? 1.532 -7.452 19.208 1.00 73.56 126 VAL A C 1
ATOM 998 O O . VAL A 1 126 ? 2.529 -6.885 19.648 1.00 73.56 126 VAL A O 1
ATOM 1001 N N . GLN A 1 127 ? 0.373 -6.815 19.037 1.00 72.56 127 GLN A N 1
ATOM 1002 C CA . GLN A 1 127 ? 0.139 -5.415 19.388 1.00 72.56 127 GLN A CA 1
ATOM 1003 C C . GLN A 1 127 ? 0.428 -5.171 20.872 1.00 72.56 127 GLN A C 1
ATOM 1005 O O . GLN A 1 127 ? 1.243 -4.317 21.207 1.00 72.56 127 GLN A O 1
ATOM 1010 N N . MET A 1 128 ? -0.165 -5.961 21.769 1.00 71.06 128 MET A N 1
ATOM 1011 C CA . MET A 1 128 ? 0.010 -5.806 23.216 1.00 71.06 128 MET A CA 1
ATOM 1012 C C . MET A 1 128 ? 1.454 -6.042 23.666 1.00 71.06 128 MET A C 1
ATOM 1014 O O . MET A 1 128 ? 1.948 -5.321 24.529 1.00 71.06 128 MET A O 1
ATOM 1018 N N . SER A 1 129 ? 2.162 -7.003 23.066 1.00 74.31 129 SER A N 1
ATOM 1019 C CA . SER A 1 129 ? 3.582 -7.233 23.367 1.00 74.31 129 SER A CA 1
ATOM 1020 C C . SER A 1 129 ? 4.489 -6.109 22.856 1.00 74.31 129 SER A C 1
ATOM 1022 O O . SER A 1 129 ? 5.442 -5.736 23.543 1.00 74.31 129 SER A O 1
ATOM 1024 N N . PHE A 1 130 ? 4.179 -5.515 21.700 1.00 73.81 130 PHE A N 1
ATOM 1025 C CA . PHE A 1 130 ? 4.881 -4.336 21.198 1.00 73.81 130 PHE A CA 1
ATOM 1026 C C . PHE A 1 130 ? 4.626 -3.115 22.090 1.00 73.81 130 PHE A C 1
ATOM 1028 O O . PHE A 1 130 ? 5.580 -2.461 22.510 1.00 73.81 130 PHE A O 1
ATOM 1035 N N . LEU A 1 131 ? 3.361 -2.862 22.447 1.00 70.94 131 LEU A N 1
ATOM 1036 C CA . LEU A 1 131 ? 2.945 -1.766 23.328 1.00 70.94 131 LEU A CA 1
ATOM 1037 C C . LEU A 1 131 ? 3.553 -1.886 24.735 1.00 70.94 131 LEU A C 1
ATOM 1039 O O . LEU A 1 131 ? 4.057 -0.903 25.277 1.00 70.94 131 LEU A O 1
ATOM 1043 N N . ALA A 1 132 ? 3.611 -3.099 25.290 1.00 71.62 132 ALA A N 1
ATOM 1044 C CA . ALA A 1 132 ? 4.284 -3.355 26.560 1.00 71.62 132 ALA A CA 1
ATOM 1045 C C . ALA A 1 132 ? 5.797 -3.085 26.476 1.00 71.62 132 ALA A C 1
ATOM 1047 O O . ALA A 1 132 ? 6.389 -2.544 27.409 1.00 71.62 132 ALA A O 1
ATOM 1048 N N . LYS A 1 133 ? 6.438 -3.411 25.345 1.00 76.94 133 LYS A N 1
ATOM 1049 C CA . LYS A 1 133 ? 7.886 -3.230 25.153 1.00 76.94 133 LYS A CA 1
ATOM 1050 C C . LYS A 1 133 ? 8.300 -1.768 24.969 1.00 76.94 133 LYS A C 1
ATOM 1052 O O . LYS A 1 133 ? 9.418 -1.411 25.328 1.00 76.94 133 LYS A O 1
ATOM 1057 N N . ILE A 1 134 ? 7.408 -0.925 24.453 1.00 77.44 134 ILE A N 1
ATOM 1058 C CA . ILE A 1 134 ? 7.592 0.535 24.390 1.00 77.44 134 ILE A CA 1
ATOM 1059 C C . ILE A 1 134 ? 7.154 1.247 25.685 1.00 77.44 134 ILE A C 1
ATOM 1061 O O . ILE A 1 134 ? 7.187 2.474 25.747 1.00 77.44 134 ILE A O 1
ATOM 1065 N N . GLY A 1 135 ? 6.770 0.495 26.726 1.00 66.44 135 GLY A N 1
ATOM 1066 C CA . GLY A 1 135 ? 6.407 1.029 28.042 1.00 66.44 135 GLY A CA 1
ATOM 1067 C C . GLY A 1 135 ? 5.004 1.632 28.116 1.00 66.44 135 GLY A C 1
ATOM 1068 O O . GLY A 1 135 ? 4.710 2.382 29.047 1.00 66.44 135 GLY A O 1
ATOM 1069 N N . TRP A 1 136 ? 4.133 1.337 27.149 1.00 62.09 136 TRP A N 1
ATOM 1070 C CA . TRP A 1 136 ? 2.756 1.813 27.166 1.00 62.09 136 TRP A CA 1
ATOM 1071 C C . TRP A 1 136 ? 1.888 0.819 27.936 1.00 62.09 136 TRP A C 1
ATOM 1073 O O . TRP A 1 136 ? 1.476 -0.214 27.410 1.00 62.09 136 TRP A O 1
ATOM 1083 N N . GLU A 1 137 ? 1.631 1.112 29.212 1.00 60.41 137 GLU A N 1
ATOM 1084 C CA . GLU A 1 137 ? 0.672 0.332 29.987 1.00 60.41 137 GLU A CA 1
ATOM 1085 C C . GLU A 1 137 ? -0.758 0.724 29.585 1.00 60.41 137 GLU A C 1
ATOM 1087 O O . GLU A 1 137 ? -1.117 1.908 29.644 1.00 60.41 137 GLU A O 1
ATOM 1092 N N . PRO A 1 138 ? -1.609 -0.236 29.184 1.00 57.16 138 PRO A N 1
ATOM 1093 C CA . PRO A 1 138 ? -3.011 0.051 28.931 1.00 57.16 138 PRO A CA 1
ATOM 1094 C C . PRO A 1 138 ? -3.639 0.549 30.236 1.00 57.16 138 PRO A C 1
ATOM 1096 O O . PRO A 1 138 ? -3.641 -0.159 31.247 1.00 57.16 138 PRO A O 1
ATOM 1099 N N . LYS A 1 139 ? -4.205 1.764 30.238 1.00 51.44 139 LYS A N 1
ATOM 1100 C CA . LYS A 1 139 ? -5.068 2.191 31.345 1.00 51.44 139 LYS A CA 1
ATOM 1101 C C . LYS A 1 139 ? -6.207 1.180 31.446 1.00 51.44 139 LYS A C 1
ATOM 1103 O O . LYS A 1 139 ? -7.081 1.159 30.580 1.00 51.44 139 LYS A O 1
ATOM 1108 N N . LYS A 1 140 ? -6.196 0.356 32.500 1.00 40.38 140 LYS A N 1
ATOM 1109 C CA . LYS A 1 140 ? -7.354 -0.447 32.901 1.00 40.38 140 LYS A CA 1
ATOM 1110 C C . LYS A 1 140 ? -8.535 0.517 33.008 1.00 40.38 140 LYS A C 1
ATOM 1112 O O . LYS A 1 140 ? -8.542 1.377 33.888 1.00 40.38 140 LYS A O 1
ATOM 1117 N N . LYS A 1 141 ? -9.484 0.430 32.072 1.00 45.88 141 LYS A N 1
ATOM 1118 C CA . LYS A 1 141 ? -10.801 1.026 32.283 1.00 45.88 141 LYS A CA 1
ATOM 1119 C C . LYS A 1 141 ? -11.406 0.268 33.463 1.00 45.88 141 LYS A C 1
ATOM 1121 O O . LYS A 1 141 ? -11.487 -0.958 33.420 1.00 45.88 141 LYS A O 1
ATOM 1126 N N . MET A 1 142 ? -11.638 1.029 34.528 1.00 35.22 142 MET A N 1
ATOM 1127 C CA . MET A 1 142 ? -12.251 0.614 35.785 1.00 35.22 142 MET A CA 1
ATOM 1128 C C . MET A 1 142 ? -13.678 0.129 35.547 1.00 35.22 142 MET A C 1
ATOM 1130 O O . MET A 1 142 ? -14.335 0.719 34.657 1.00 35.22 142 MET A O 1
#

Foldseek 3Di:
DDPDDVVVVVLVVLLVVLVVLLVVLVVCLLQLPLLPPDSLSNLLSVLSNVLSVCCVPVVDDDPVSVVSVVVSVVSVVVSVVSVVLVCVLVVCVPPPPPDPPCPPSVVSCVVSVVSSVVSCVVNVVVSVVVCVVVVNDPPPPD

Radius of gyration: 19.83 Å; chains: 1; bounding box: 54×30×62 Å

Sequence (142 aa):
MGQSGPLWSLYPLLAIIALCEFFCGIVHLLFCLPLYFLCLPLFNGVLGLLASFHAIFLRYPNRCDFYLEFIGAVSSFVFFFSSLMETYCVGDFNDVNENIKEGVCYGLKYRTITTAESCTDFLGPVQMSFLAKIGWEPKKKM